Protein AF-0000000084345232 (afdb_homodimer)

Radius of gyration: 15.7 Å; Cα contacts (8 Å, |Δi|>4): 214; chains: 2; bounding box: 37×39×31 Å

pLDDT: mean 94.09, std 7.2, range [54.69, 98.56]

Sequence (176 aa):
MKVIKRNGRTEEFNFDKLKTSIYSASLEAEIPMTESDLKIVCNNVLKIIETIRKDNTSSYEIFSVTINTLIENNFSKVSNSYFSFLLKMKVIKRNGRTEEFNFDKLKTSIYSASLEAEIPMTESDLKIVCNNVLKIIETIRKDNTSSYEIFSVTINTLIENNFSKVSNSYFSFLLK

Foldseek 3Di:
DWEQEPVGDIDDDDLVVQLVLLQVLCVVLVNGDDPVRSVVLSVQLVVVCVVVDPPYYYPVSSLVSSLVSCVVVVNNSSSVSSVVVVVD/DWEQEPVGDIDDDDLVVQLVLLQVLCVVLVNGDDPVRSVVLSVQLVVVCVVVDPPYYYPVSSLVSSLVSCVVVVNNSSSVSSVVVVVD

InterPro domains:
  IPR005144 ATP-cone domain [PF03477] (1-82)
  IPR005144 ATP-cone domain [PS51161] (1-88)

Organism: NCBI:txid1533

Solvent-accessible surface area (backbone atoms only — not comparable to full-atom values): 9384 Å² total; per-residu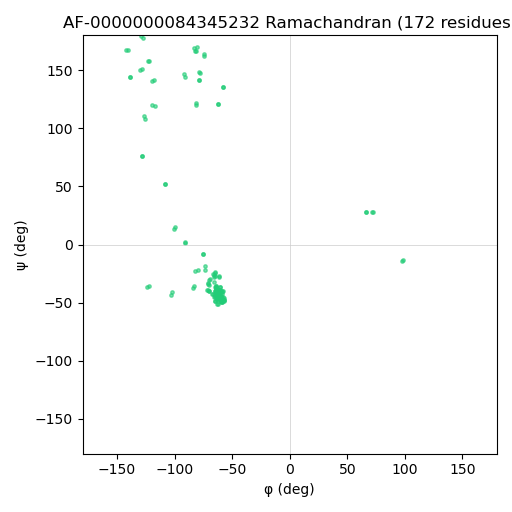e (Å²): 95,39,28,38,38,94,86,67,49,73,45,70,67,50,69,68,58,54,47,50,53,53,47,52,17,11,50,74,50,69,51,69,64,47,73,67,54,46,51,52,50,50,49,51,36,51,51,53,48,53,72,76,28,86,58,58,50,34,48,40,32,52,51,34,42,43,38,51,44,29,42,76,69,73,31,48,64,32,26,54,35,43,56,51,55,71,70,99,97,40,27,37,38,91,85,67,49,74,46,69,68,50,68,66,59,53,47,50,53,52,47,53,18,11,50,74,51,71,50,72,66,48,74,68,55,46,51,52,49,50,51,50,36,50,51,53,49,53,71,77,26,88,60,59,51,34,49,39,32,51,51,33,41,44,38,50,46,29,42,77,71,73,31,50,63,31,27,53,36,44,53,46,58,75,72,100

Nearest PDB structures (foldseek):
  5olk-assembly1_D  TM=8.933E-01  e=7.366E-05  Leeuwenhoekiella blandensis MED217
  7p3q-assembly1_A  TM=9.107E-01  e=2.412E-04  Streptomyces coelicolor A3(2)
  8p2c-assembly1_D  TM=8.892E-01  e=2.266E-04  Segatella copri
  8p28-assembly1_C  TM=8.736E-01  e=4.230E-04  Segatella copri
  8yfq-assembly1_A  TM=3.003E-01  e=9.805E+00  Komagataella phaffii

Secondary structure (DSSP, 8-state):
-EEE-TTS-EEE--HHHHHHHHHHHHHHTT-PPPHHHHHHHHHHHHHHHHHH-SSEEEHHHHHHHHHHHHHHTT-HHHHHHHHHHHH-/-EEE-TTS-EEE--HHHHHHHHHHHHHHTT-PPPHHHHHHHHHHHHHHHHHH-SSEEEHHHHHHHHHHHHHHTT-HHHHHHHHHHHH-

Structure (mmCIF, N/CA/C/O backbone):
data_AF-0000000084345232-model_v1
#
loop_
_entity.id
_entity.type
_entity.pdbx_description
1 polymer 'ATP cone domain-containing protein'
#
loop_
_atom_site.group_PDB
_atom_site.id
_atom_site.type_symbol
_atom_site.label_atom_id
_atom_site.label_alt_id
_atom_site.label_comp_id
_atom_site.label_asym_id
_atom_site.label_entity_id
_atom_site.label_seq_id
_atom_site.pdbx_PDB_ins_code
_atom_site.Cartn_x
_atom_site.Cartn_y
_atom_site.Cartn_z
_atom_site.occupancy
_atom_site.B_iso_or_equiv
_atom_site.auth_seq_id
_atom_site.auth_comp_id
_atom_site.auth_asym_id
_atom_site.auth_atom_id
_atom_site.pdbx_PDB_model_num
ATOM 1 N N . MET A 1 1 ? -15.977 -0.061 11.43 1 90.88 1 MET A N 1
ATOM 2 C CA . MET A 1 1 ? -15.336 -0.89 10.406 1 90.88 1 MET A CA 1
ATOM 3 C C . MET A 1 1 ? -14.227 -1.738 11.016 1 90.88 1 MET A C 1
ATOM 5 O O . MET A 1 1 ? -13.461 -1.259 11.852 1 90.88 1 MET A O 1
ATOM 9 N N . LYS A 1 2 ? -14.078 -2.982 10.695 1 94.69 2 LYS A N 1
ATOM 10 C CA . LYS A 1 2 ? -13.023 -3.861 11.188 1 94.69 2 LYS A CA 1
ATOM 11 C C . LYS A 1 2 ? -11.812 -3.842 10.258 1 94.69 2 LYS A C 1
ATOM 13 O O . LYS A 1 2 ? -11.961 -3.703 9.039 1 94.69 2 LYS A O 1
ATOM 18 N N . VAL A 1 3 ? -10.602 -3.998 10.93 1 95.94 3 VAL A N 1
ATOM 19 C CA . VAL A 1 3 ? -9.352 -3.99 10.18 1 95.94 3 VAL A CA 1
ATOM 20 C C . VAL A 1 3 ? -8.625 -5.316 10.383 1 95.94 3 VAL A C 1
ATOM 22 O O . VAL A 1 3 ? -8.312 -5.699 11.508 1 95.94 3 VAL A O 1
ATOM 25 N N . ILE A 1 4 ? -8.406 -6.012 9.312 1 95.19 4 ILE A N 1
ATOM 26 C CA . ILE A 1 4 ? -7.543 -7.184 9.359 1 95.19 4 ILE A CA 1
ATOM 27 C C . ILE A 1 4 ? -6.082 -6.75 9.289 1 95.19 4 ILE A C 1
ATOM 29 O O . ILE A 1 4 ? -5.648 -6.16 8.289 1 95.19 4 ILE A O 1
ATOM 33 N N . LYS A 1 5 ? -5.32 -7.141 10.352 1 94 5 LYS A N 1
ATOM 34 C CA . LYS A 1 5 ? -3.918 -6.738 10.422 1 94 5 LYS A CA 1
ATOM 35 C C . LYS A 1 5 ? -3.037 -7.672 9.602 1 94 5 LYS A C 1
ATOM 37 O O . LYS A 1 5 ? -3.465 -8.766 9.219 1 94 5 LYS A O 1
ATOM 42 N N . ARG A 1 6 ? -1.807 -7.238 9.438 1 89.62 6 ARG A N 1
ATOM 43 C CA . ARG A 1 6 ? -0.836 -8.016 8.672 1 89.62 6 ARG A CA 1
ATOM 44 C C . ARG A 1 6 ? -0.536 -9.344 9.359 1 89.62 6 ARG A C 1
ATOM 46 O O . ARG A 1 6 ? -0.266 -10.344 8.688 1 89.62 6 ARG A O 1
ATOM 53 N N . ASN A 1 7 ? -0.698 -9.328 10.578 1 90.75 7 ASN A N 1
ATOM 54 C CA . ASN A 1 7 ? -0.402 -10.539 11.336 1 90.75 7 ASN A CA 1
ATOM 55 C C . ASN A 1 7 ? -1.634 -11.43 11.469 1 90.75 7 ASN A C 1
ATOM 57 O O . ASN A 1 7 ? -1.604 -12.438 12.188 1 90.75 7 ASN A O 1
ATOM 61 N N . GLY A 1 8 ? -2.637 -11.023 10.898 1 90.06 8 GLY A N 1
ATOM 62 C CA . GLY A 1 8 ? -3.828 -11.852 10.844 1 90.06 8 GLY A CA 1
ATOM 63 C C . GLY A 1 8 ? -4.852 -11.5 11.906 1 90.06 8 GLY A C 1
ATOM 64 O O . GLY A 1 8 ? -6.012 -11.898 11.812 1 90.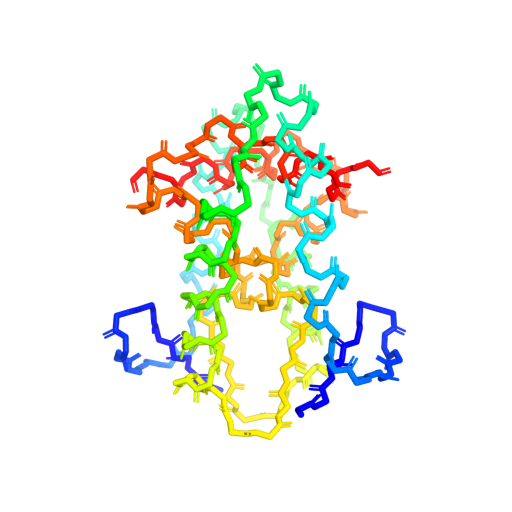06 8 GLY A O 1
ATOM 65 N N . ARG A 1 9 ? -4.48 -10.727 12.898 1 94.56 9 ARG A N 1
ATOM 66 C CA . ARG A 1 9 ? -5.43 -10.297 13.922 1 94.56 9 ARG A CA 1
ATOM 67 C C . ARG A 1 9 ? -6.367 -9.219 13.391 1 94.56 9 ARG A C 1
ATOM 69 O O . ARG A 1 9 ? -6.086 -8.602 12.359 1 94.56 9 ARG A O 1
ATOM 76 N N . THR A 1 10 ? -7.488 -9.078 14.164 1 95.5 10 THR A N 1
ATOM 77 C CA . THR A 1 10 ? -8.469 -8.07 13.773 1 95.5 10 THR A CA 1
ATOM 78 C C . THR A 1 10 ? -8.617 -7.012 14.859 1 95.5 10 THR A C 1
ATOM 80 O O . THR A 1 10 ? -8.523 -7.32 16.047 1 95.5 10 THR A O 1
ATOM 83 N N . GLU A 1 11 ? -8.758 -5.824 14.484 1 96.69 11 GLU A N 1
ATOM 84 C CA . GLU A 1 11 ? -9.039 -4.727 15.398 1 96.69 11 GLU A CA 1
ATOM 85 C C . GLU A 1 11 ? -10.016 -3.723 14.781 1 96.69 11 GLU A C 1
ATOM 87 O O . GLU A 1 11 ? -10.336 -3.812 13.594 1 96.69 11 GLU A O 1
ATOM 92 N N . GLU A 1 12 ? -10.531 -2.844 15.586 1 96.31 12 GLU A N 1
ATOM 93 C CA . GLU A 1 12 ? -11.391 -1.78 15.078 1 96.31 12 GLU A CA 1
ATOM 94 C C . GLU A 1 12 ? -10.562 -0.663 14.445 1 96.31 12 GLU A C 1
ATOM 96 O O . GLU A 1 12 ? -9.5 -0.311 14.945 1 96.31 12 GLU A O 1
ATOM 101 N N . PHE A 1 13 ? -11.117 -0.177 13.375 1 96.06 13 PHE A N 1
ATOM 102 C CA . PHE A 1 13 ? -10.477 1.002 12.805 1 96.06 13 PHE A CA 1
ATOM 103 C C . PHE A 1 13 ? -10.414 2.131 13.828 1 96.06 13 PHE A C 1
ATOM 105 O O . PHE A 1 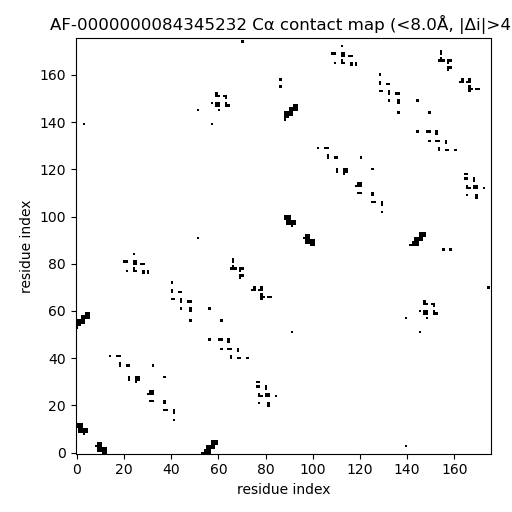13 ? -11.406 2.408 14.516 1 96.06 13 PHE A O 1
ATOM 112 N N . ASN A 1 14 ? -9.305 2.76 13.906 1 96.19 14 ASN A N 1
ATOM 113 C CA . ASN A 1 14 ? -9.039 3.855 14.828 1 96.19 14 ASN A CA 1
ATOM 114 C C . ASN A 1 14 ? -8.539 5.098 14.109 1 96.19 14 ASN A C 1
ATOM 116 O O . ASN A 1 14 ? -7.387 5.141 13.664 1 96.19 14 ASN A O 1
ATOM 120 N N . PHE A 1 15 ? -9.359 6.043 14.055 1 96.44 15 PHE A N 1
ATOM 121 C CA . PHE A 1 15 ? -9.07 7.289 13.352 1 96.44 15 PHE A CA 1
ATOM 122 C C . PHE A 1 15 ? -7.84 7.969 13.938 1 96.44 15 PHE A C 1
ATOM 124 O O . PHE A 1 15 ? -7.008 8.5 13.203 1 96.44 15 PHE A O 1
ATOM 131 N N . ASP A 1 16 ? -7.73 8.039 15.203 1 97 16 ASP A N 1
ATOM 132 C CA . ASP A 1 16 ? -6.613 8.703 15.867 1 97 16 ASP A CA 1
ATOM 133 C C . ASP A 1 16 ? -5.297 7.996 15.555 1 97 16 ASP A C 1
ATOM 135 O O . ASP A 1 16 ? -4.25 8.641 15.453 1 97 16 ASP A O 1
ATOM 139 N N . LYS A 1 17 ? -5.352 6.68 15.445 1 96.31 17 LYS A N 1
ATOM 140 C CA . LYS A 1 17 ? -4.164 5.93 15.047 1 96.31 17 LYS A CA 1
ATOM 141 C C . LYS A 1 17 ? -3.697 6.336 13.648 1 96.31 17 LYS A C 1
ATOM 143 O O . LYS A 1 17 ? -2.5 6.523 13.422 1 96.31 17 LYS A O 1
ATOM 148 N N . LEU A 1 18 ? -4.598 6.449 12.758 1 97.31 18 LEU A N 1
ATOM 149 C CA . LEU A 1 18 ? -4.281 6.879 11.398 1 97.31 18 LEU A CA 1
ATOM 150 C C . LEU A 1 18 ? -3.662 8.273 11.398 1 97.31 18 LEU A C 1
ATOM 152 O O . LEU A 1 18 ? -2.611 8.492 10.797 1 97.31 18 LEU A O 1
ATOM 156 N N . LYS A 1 19 ? -4.316 9.141 12.094 1 97.94 19 LYS A N 1
ATOM 157 C CA . LYS A 1 19 ? -3.861 10.523 12.164 1 97.94 19 LYS A CA 1
ATOM 158 C C . LYS A 1 19 ? -2.451 10.609 12.734 1 97.94 19 LYS A C 1
ATOM 160 O O . LYS A 1 19 ? -1.593 11.305 12.188 1 97.94 19 LYS A O 1
ATOM 165 N N . THR A 1 20 ? -2.234 9.93 13.797 1 97.25 20 THR A N 1
ATOM 166 C CA . THR A 1 20 ? -0.942 9.953 14.469 1 97.25 20 THR A CA 1
ATOM 167 C C . THR A 1 20 ? 0.149 9.383 13.57 1 97.25 20 THR A C 1
ATOM 169 O O . THR A 1 20 ? 1.271 9.891 13.547 1 97.25 20 THR A O 1
ATOM 172 N N . SER A 1 21 ? -0.17 8.312 12.883 1 96.75 21 SER A N 1
ATOM 173 C CA . SER A 1 21 ? 0.806 7.695 11.992 1 96.75 21 SER A CA 1
ATOM 174 C C . SER A 1 21 ? 1.217 8.656 10.875 1 96.75 21 SER A C 1
ATOM 176 O O . SER A 1 21 ? 2.402 8.766 10.555 1 96.75 21 SER A O 1
ATOM 178 N N . ILE A 1 22 ? 0.263 9.352 10.305 1 97.69 22 ILE A N 1
ATOM 179 C CA . ILE A 1 22 ? 0.545 10.305 9.234 1 97.69 22 ILE A CA 1
ATOM 180 C C . ILE A 1 22 ? 1.35 11.477 9.797 1 97.69 22 ILE A C 1
ATOM 182 O O . ILE A 1 22 ? 2.311 11.93 9.172 1 97.69 22 ILE A O 1
ATOM 186 N N . TYR A 1 23 ? 0.957 11.914 10.945 1 98.12 23 TYR A N 1
ATOM 187 C CA . TYR A 1 23 ? 1.669 13.023 11.57 1 98.12 23 TYR A CA 1
ATOM 188 C C . TYR A 1 23 ? 3.123 12.656 11.836 1 98.12 23 TYR A C 1
ATOM 190 O O . TYR A 1 23 ? 4.027 13.453 11.586 1 98.12 23 TYR A O 1
ATOM 198 N N . SER A 1 24 ? 3.344 11.523 12.344 1 97.38 24 SER A N 1
ATOM 199 C CA . SER A 1 24 ? 4.703 11.055 12.594 1 97.38 24 SER A CA 1
ATOM 200 C C . SER A 1 24 ? 5.531 11.047 11.312 1 97.38 24 SER A C 1
ATOM 202 O O . SER A 1 24 ? 6.691 11.461 11.32 1 97.38 24 SER A O 1
ATOM 204 N N . ALA A 1 25 ? 4.961 10.539 10.289 1 97.12 25 ALA A N 1
ATOM 205 C CA . ALA A 1 25 ? 5.645 10.539 8.992 1 97.12 25 ALA A CA 1
ATOM 206 C C . ALA A 1 25 ? 5.973 11.961 8.547 1 97.12 25 ALA A C 1
ATOM 208 O O . ALA A 1 25 ? 7.031 12.203 7.953 1 97.12 25 ALA A O 1
ATOM 209 N N . SER A 1 26 ? 5.062 12.875 8.781 1 98.06 26 SER A N 1
ATOM 210 C CA . SER A 1 26 ? 5.273 14.266 8.391 1 98.06 26 SER A CA 1
ATOM 211 C C . SER A 1 26 ? 6.441 14.883 9.148 1 98.06 26 SER A C 1
ATOM 213 O O . SER A 1 26 ? 7.203 15.672 8.594 1 98.06 26 SER A O 1
ATOM 215 N N . LEU A 1 27 ? 6.547 14.5 10.438 1 97.5 27 LEU A N 1
ATOM 216 C CA . LEU A 1 27 ? 7.66 14.984 11.25 1 97.5 27 LEU A CA 1
ATOM 217 C C . LEU A 1 27 ? 8.992 14.453 10.711 1 97.5 27 LEU A C 1
ATOM 219 O O . LEU A 1 27 ? 9.961 15.211 10.594 1 97.5 27 LEU A O 1
ATOM 223 N N . GLU A 1 28 ? 9 13.266 10.406 1 96 28 GLU A N 1
ATOM 224 C CA . GLU A 1 28 ? 10.211 12.648 9.891 1 96 28 GLU A CA 1
ATOM 225 C C . GLU A 1 28 ? 10.609 13.25 8.547 1 96 28 GLU A C 1
ATOM 227 O O . GLU A 1 28 ? 11.797 13.375 8.242 1 96 28 GLU A O 1
ATOM 232 N N . ALA A 1 29 ? 9.664 13.57 7.762 1 96.56 29 ALA A N 1
ATOM 233 C CA . ALA A 1 29 ? 9.898 14.188 6.457 1 96.56 29 ALA A CA 1
ATOM 234 C C . ALA A 1 29 ? 10.281 15.656 6.605 1 96.56 29 ALA A C 1
ATOM 236 O O . ALA A 1 29 ? 10.625 16.312 5.621 1 96.56 29 ALA A O 1
ATOM 237 N N . GLU A 1 30 ? 10.172 16.172 7.828 1 97.5 30 GLU A N 1
ATOM 238 C CA . GLU A 1 30 ? 10.469 17.562 8.141 1 97.5 30 GLU A CA 1
ATOM 239 C C . GLU A 1 30 ? 9.484 18.516 7.461 1 97.5 30 GLU A C 1
ATOM 241 O O . GLU A 1 30 ? 9.867 19.609 7.027 1 97.5 30 GLU A O 1
ATOM 246 N N . ILE A 1 31 ? 8.344 18.062 7.23 1 96.94 31 ILE A N 1
ATOM 247 C CA . ILE A 1 31 ? 7.207 18.844 6.742 1 96.94 31 ILE A CA 1
ATOM 248 C C . ILE A 1 31 ? 6 18.609 7.648 1 96.94 31 ILE A C 1
ATOM 250 O O . ILE A 1 31 ? 5.012 18 7.234 1 96.94 31 ILE A O 1
ATOM 254 N N . PRO A 1 32 ? 6.062 19.219 8.766 1 97.75 32 PRO A N 1
ATOM 255 C CA . PRO A 1 32 ? 4.973 18.984 9.719 1 97.75 32 PRO A CA 1
ATOM 256 C C . PRO A 1 32 ? 3.615 19.438 9.188 1 97.75 32 PRO A C 1
ATOM 258 O O . PRO A 1 32 ? 3.424 20.625 8.898 1 97.75 32 PRO A O 1
ATOM 261 N N . MET A 1 33 ? 2.775 18.531 9.125 1 98.25 33 MET A N 1
ATOM 262 C CA . MET A 1 33 ? 1.427 18.812 8.641 1 98.25 33 MET A CA 1
ATOM 263 C C . MET A 1 33 ? 0.585 19.469 9.727 1 98.25 33 MET A C 1
ATOM 265 O O . MET A 1 33 ? 0.71 19.141 10.906 1 98.25 33 MET A O 1
ATOM 269 N N . THR A 1 34 ? -0.313 20.297 9.273 1 98.38 34 THR A N 1
ATOM 270 C CA . THR A 1 34 ? -1.211 20.953 10.219 1 98.38 34 THR A CA 1
ATOM 271 C C . THR A 1 34 ? -2.381 20.047 10.578 1 98.38 34 THR A C 1
ATOM 273 O O . THR A 1 34 ? -2.623 19.047 9.906 1 98.38 34 THR A O 1
ATOM 276 N N . GLU A 1 35 ? -3.078 20.453 11.641 1 98 35 GLU A N 1
ATOM 277 C CA . GLU A 1 35 ? -4.285 19.719 12.023 1 98 35 GLU A CA 1
ATOM 278 C C . GLU A 1 35 ? -5.297 19.703 10.883 1 98 35 GLU A C 1
ATOM 280 O O . GLU A 1 35 ? -5.98 18.703 10.672 1 98 35 GLU A O 1
ATOM 285 N N . SER A 1 36 ? -5.445 20.797 10.219 1 98 36 SER A N 1
ATOM 286 C CA . SER A 1 36 ? -6.363 20.875 9.094 1 98 36 SER A CA 1
ATOM 287 C C . SER A 1 36 ? -5.949 19.938 7.969 1 98 36 SER A C 1
ATOM 289 O O . SER A 1 36 ? -6.789 19.25 7.379 1 98 36 SER A O 1
ATOM 291 N N . ASP A 1 37 ? -4.633 19.922 7.637 1 98 37 ASP A N 1
ATOM 292 C CA . ASP A 1 37 ? -4.109 19 6.629 1 98 37 ASP A CA 1
ATOM 293 C C . ASP A 1 37 ? -4.422 17.547 6.992 1 98 37 ASP A C 1
ATOM 295 O O . ASP A 1 37 ? -4.887 16.781 6.148 1 98 37 ASP A O 1
ATOM 299 N N . LEU A 1 38 ? -4.133 17.25 8.219 1 98.56 38 LEU A N 1
ATOM 300 C CA . LEU A 1 38 ? -4.34 15.898 8.711 1 98.56 38 LEU A CA 1
ATOM 301 C C . LEU A 1 38 ? -5.812 15.508 8.625 1 98.56 38 LEU A C 1
ATOM 303 O O . LEU A 1 38 ? -6.141 14.391 8.227 1 98.56 38 LEU A O 1
ATOM 307 N N . LYS A 1 39 ? -6.656 16.406 9.008 1 97.88 39 LYS A N 1
ATOM 308 C CA . LYS A 1 39 ? -8.094 16.141 8.945 1 97.88 39 LYS A CA 1
ATOM 309 C C . LYS A 1 39 ? -8.531 15.859 7.508 1 97.88 39 LYS A C 1
ATOM 311 O O . LYS A 1 39 ? -9.297 14.922 7.262 1 97.88 39 LYS A O 1
ATOM 316 N N . ILE A 1 40 ? -8.078 16.625 6.594 1 97.88 40 ILE A N 1
ATOM 317 C CA . ILE A 1 40 ? -8.445 16.484 5.188 1 97.88 40 ILE A CA 1
ATOM 318 C C . ILE A 1 40 ? -7.969 15.133 4.668 1 97.88 40 ILE A C 1
ATOM 320 O O . ILE A 1 40 ? -8.75 14.375 4.082 1 97.88 40 ILE A O 1
ATOM 324 N N . VAL A 1 41 ? -6.703 14.852 4.891 1 98.31 41 VAL A N 1
ATOM 325 C CA . VAL A 1 41 ? -6.113 13.617 4.383 1 98.31 41 VAL A CA 1
ATOM 326 C C . VAL A 1 41 ? -6.801 12.414 5.023 1 98.31 41 VAL A C 1
ATOM 328 O O . VAL A 1 41 ? -7.191 11.469 4.328 1 98.31 41 VAL A O 1
ATOM 331 N N . CYS A 1 42 ? -6.977 12.422 6.355 1 98.44 42 CYS A N 1
ATOM 332 C CA . CYS A 1 42 ? -7.605 11.312 7.055 1 98.44 42 CYS A CA 1
ATOM 333 C C . CYS A 1 42 ? -9.039 11.102 6.578 1 98.44 42 CYS A C 1
ATOM 335 O O . CYS A 1 42 ? -9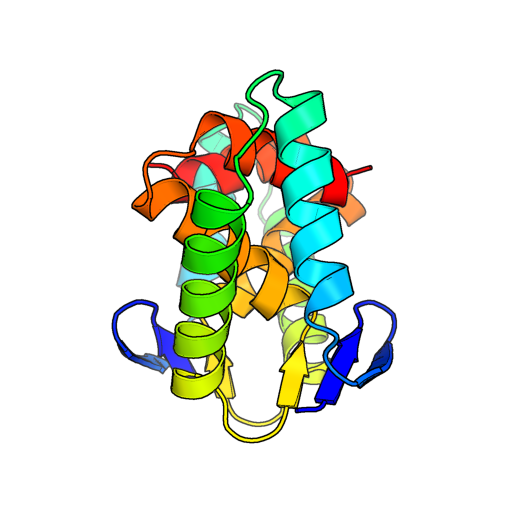.477 9.969 6.395 1 98.44 42 CYS A O 1
ATOM 337 N N . ASN A 1 43 ? -9.742 12.188 6.379 1 98.19 43 ASN A N 1
ATOM 338 C CA . ASN A 1 43 ? -11.109 12.086 5.887 1 98.19 43 ASN A CA 1
ATOM 339 C C . ASN A 1 43 ? -11.156 11.5 4.477 1 98.19 43 ASN A C 1
ATOM 341 O O . ASN A 1 43 ? -12.047 10.711 4.156 1 98.19 43 ASN A O 1
ATOM 345 N N . ASN A 1 44 ? -10.273 11.961 3.693 1 98.12 44 ASN A N 1
ATOM 346 C CA . ASN A 1 44 ? -10.211 11.422 2.336 1 98.12 44 ASN A CA 1
ATOM 347 C C . ASN A 1 44 ? -9.883 9.938 2.336 1 98.12 44 ASN A C 1
ATOM 349 O O . ASN A 1 44 ? -10.461 9.172 1.557 1 98.12 44 ASN A O 1
ATOM 353 N N . VAL A 1 45 ? -8.953 9.547 3.172 1 97.88 45 VAL A N 1
ATOM 354 C CA . VAL A 1 45 ? -8.609 8.133 3.301 1 97.88 45 VAL A CA 1
ATOM 355 C C . VAL A 1 45 ? -9.859 7.336 3.68 1 97.88 45 VAL A C 1
ATOM 357 O O . VAL A 1 45 ? -10.156 6.316 3.057 1 97.88 45 VAL A O 1
ATOM 360 N N . LEU A 1 46 ? -10.555 7.809 4.656 1 96.62 46 LEU A N 1
ATOM 361 C CA . LEU A 1 46 ? -11.758 7.117 5.121 1 96.62 46 LEU A CA 1
ATOM 362 C C . LEU A 1 46 ? -12.797 7.027 4.016 1 96.62 46 LEU A C 1
ATOM 364 O O . LEU A 1 46 ? -13.43 5.984 3.836 1 96.62 46 LEU A O 1
ATOM 368 N N . LYS A 1 47 ? -12.969 8.078 3.305 1 96.19 47 LYS A N 1
ATOM 369 C CA . LYS A 1 47 ? -13.93 8.102 2.211 1 96.19 47 LYS A CA 1
ATOM 370 C C . LYS A 1 47 ? -13.594 7.047 1.157 1 96.19 47 LYS A C 1
ATOM 372 O O . LYS A 1 47 ? -14.484 6.324 0.689 1 96.19 47 LYS A O 1
ATOM 377 N N . ILE A 1 48 ? -12.367 6.965 0.771 1 96.62 48 ILE A N 1
ATOM 378 C CA . ILE A 1 48 ? -11.93 6.004 -0.234 1 96.62 48 ILE A CA 1
ATOM 379 C C . ILE A 1 48 ? -12.141 4.582 0.286 1 96.62 48 ILE A C 1
ATOM 381 O O . ILE A 1 48 ? -12.688 3.732 -0.42 1 96.62 48 ILE A O 1
ATOM 385 N N . ILE A 1 49 ? -11.742 4.32 1.547 1 96.25 49 ILE A N 1
ATOM 386 C CA . ILE A 1 49 ? -11.875 2.992 2.133 1 96.25 49 ILE A CA 1
ATOM 387 C C . ILE A 1 49 ? -13.344 2.59 2.168 1 96.25 49 ILE A C 1
ATOM 389 O O . ILE A 1 49 ? -13.695 1.449 1.847 1 96.25 49 ILE A O 1
ATOM 393 N N . GLU A 1 50 ? -14.195 3.498 2.496 1 94.38 50 GLU A N 1
ATOM 394 C CA . GLU A 1 50 ? -15.625 3.221 2.607 1 94.38 50 GLU A CA 1
ATOM 395 C C . GLU A 1 50 ? -16.25 2.971 1.235 1 94.38 50 GLU A C 1
ATOM 397 O O . GLU A 1 50 ? -17.234 2.246 1.119 1 94.38 50 GLU A O 1
ATOM 402 N N . THR A 1 51 ? -15.656 3.615 0.286 1 93.75 51 THR A N 1
ATOM 403 C CA . THR A 1 51 ? -16.141 3.41 -1.077 1 93.75 51 THR A CA 1
ATOM 404 C C . THR A 1 51 ? -15.766 2.016 -1.576 1 93.75 51 THR A C 1
ATOM 406 O O . THR A 1 51 ? -16.547 1.38 -2.291 1 93.75 51 THR A O 1
ATOM 409 N N . ILE A 1 52 ? -14.594 1.541 -1.105 1 90.69 52 ILE A N 1
ATOM 410 C CA . ILE A 1 52 ? -14.062 0.259 -1.554 1 90.69 52 ILE A CA 1
ATOM 411 C C . ILE A 1 52 ? -14.695 -0.872 -0.743 1 90.69 52 ILE A C 1
ATOM 413 O O . ILE A 1 52 ? -15.008 -1.935 -1.285 1 90.69 52 ILE A O 1
ATOM 417 N N . ARG A 1 53 ? -14.852 -0.513 0.47 1 88 53 ARG A N 1
ATOM 418 C CA . ARG A 1 53 ? -15.289 -1.542 1.406 1 88 53 ARG A CA 1
ATOM 419 C C . ARG A 1 53 ? -16.5 -1.075 2.203 1 88 53 ARG A C 1
ATOM 421 O O . ARG A 1 53 ? -16.641 0.115 2.488 1 88 53 ARG A O 1
ATOM 428 N N . LYS A 1 54 ? -17.266 -2.143 2.57 1 79 54 LYS A N 1
ATOM 429 C CA . LYS A 1 54 ? -18.391 -1.798 3.43 1 79 54 LYS A CA 1
ATOM 430 C C . LYS A 1 54 ? -18.109 -2.158 4.883 1 79 54 LYS A C 1
ATOM 432 O O . LYS A 1 54 ? -18.312 -1.34 5.785 1 79 54 LYS A O 1
ATOM 437 N N . ASP A 1 55 ? -17.547 -3.307 5.117 1 85.5 55 ASP A N 1
ATOM 438 C CA . ASP A 1 55 ? -17.562 -3.781 6.496 1 85.5 55 ASP A CA 1
ATOM 439 C C . ASP A 1 55 ? -16.141 -4.031 7 1 85.5 55 ASP A C 1
ATOM 441 O O . ASP A 1 55 ? -15.875 -3.926 8.195 1 85.5 55 ASP A O 1
ATOM 445 N N . ASN A 1 56 ? -15.305 -4.477 6.191 1 91.81 56 ASN A N 1
ATOM 446 C CA . ASN A 1 56 ? -13.961 -4.77 6.664 1 91.81 5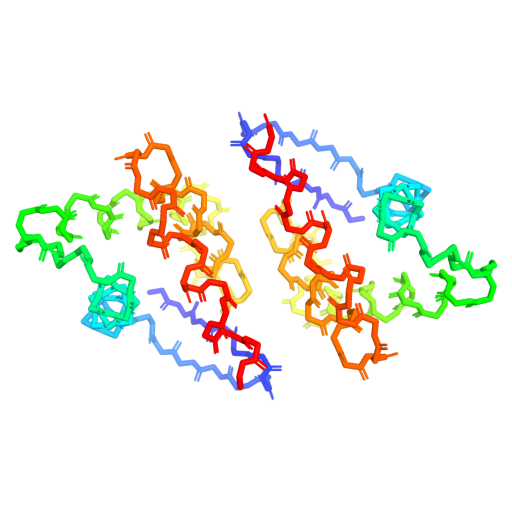6 ASN A CA 1
ATOM 447 C C . ASN A 1 56 ? -12.898 -4.324 5.656 1 91.81 56 ASN A C 1
ATOM 449 O O . ASN A 1 56 ? -13.148 -4.324 4.449 1 91.81 56 ASN A O 1
ATOM 453 N N . THR A 1 57 ? -11.797 -3.867 6.23 1 95.31 57 THR A N 1
ATOM 454 C CA . THR A 1 57 ? -10.625 -3.518 5.441 1 95.31 57 THR A CA 1
ATOM 455 C C . THR A 1 57 ? -9.375 -4.199 6 1 95.31 57 THR A C 1
ATOM 457 O O . THR A 1 57 ? -9.477 -5.094 6.84 1 95.31 57 THR A O 1
ATOM 460 N N . SER A 1 58 ? -8.289 -3.975 5.379 1 95.38 58 SER A N 1
ATOM 461 C CA . SER A 1 58 ? -7.023 -4.508 5.875 1 95.38 58 SER A CA 1
ATOM 462 C C . SER A 1 58 ? -6.008 -3.395 6.105 1 95.38 58 SER A C 1
ATOM 464 O O . SER A 1 58 ? -6.145 -2.299 5.559 1 95.38 58 SER A O 1
ATOM 466 N N . SER A 1 59 ? -5.051 -3.707 6.941 1 95 59 SER A N 1
ATOM 467 C CA . SER A 1 59 ? -3.969 -2.746 7.133 1 95 59 SER A CA 1
ATOM 468 C C . SER A 1 59 ? -3.217 -2.488 5.832 1 95 59 SER A C 1
ATOM 470 O O . SER A 1 59 ? -2.713 -1.385 5.605 1 95 59 SER A O 1
ATOM 472 N N . TYR A 1 60 ? -3.225 -3.453 4.965 1 94.81 60 TYR A N 1
ATOM 473 C CA . TYR A 1 60 ? -2.621 -3.277 3.648 1 94.81 60 TYR A CA 1
ATOM 474 C C . TYR A 1 60 ? -3.367 -2.219 2.844 1 94.81 60 TYR A C 1
ATOM 476 O O . TYR A 1 60 ? -2.752 -1.312 2.277 1 94.81 60 TYR A O 1
ATOM 484 N N . GLU A 1 61 ? -4.617 -2.352 2.822 1 95.06 61 GLU A N 1
ATOM 485 C CA . GLU A 1 61 ? -5.445 -1.42 2.062 1 95.06 61 GLU A CA 1
ATOM 486 C C . GLU A 1 61 ? -5.355 -0.008 2.635 1 95.06 61 GLU A C 1
ATOM 488 O O . GLU A 1 61 ? -5.234 0.963 1.886 1 95.06 61 GLU A O 1
ATOM 493 N N . ILE A 1 62 ? -5.344 0.103 3.9 1 95.69 62 ILE A N 1
ATOM 494 C CA . ILE A 1 62 ? -5.242 1.405 4.551 1 95.69 62 ILE A CA 1
ATOM 495 C C . ILE A 1 62 ? -3.912 2.061 4.188 1 95.69 62 ILE A C 1
ATOM 497 O O . ILE A 1 62 ? -3.867 3.25 3.861 1 95.69 62 ILE A O 1
ATOM 501 N N . PHE A 1 63 ? -2.871 1.294 4.238 1 95.75 63 PHE A N 1
ATOM 502 C CA . PHE A 1 63 ? -1.533 1.793 3.943 1 95.75 63 PHE A CA 1
ATOM 503 C C . PHE A 1 63 ? -1.469 2.371 2.535 1 95.75 63 PHE A C 1
ATOM 505 O O . PHE A 1 63 ? -1.061 3.518 2.346 1 95.75 63 PHE A O 1
ATOM 512 N N . SER A 1 64 ? -1.932 1.67 1.604 1 95.5 64 SER A N 1
ATOM 513 C CA . SER A 1 64 ? -1.846 2.055 0.199 1 95.5 64 SER A CA 1
ATOM 514 C C . SER A 1 64 ? -2.758 3.238 -0.107 1 95.5 64 SER A C 1
ATOM 516 O O . SER A 1 64 ? -2.373 4.152 -0.838 1 95.5 64 SER A O 1
ATOM 518 N N . VAL A 1 65 ? -3.908 3.232 0.45 1 96 65 VAL A N 1
ATOM 519 C CA . VAL A 1 65 ? -4.828 4.352 0.267 1 96 65 VAL A CA 1
ATOM 520 C C . VAL A 1 65 ? -4.223 5.621 0.867 1 96 65 VAL A C 1
ATOM 522 O O . VAL A 1 65 ? -4.336 6.703 0.289 1 96 65 VAL A O 1
ATOM 525 N N . THR A 1 66 ? -3.58 5.449 2.027 1 97.12 66 THR A N 1
ATOM 526 C CA . THR A 1 66 ? -2.959 6.594 2.689 1 97.12 66 THR A CA 1
ATOM 527 C C . THR A 1 66 ? -1.847 7.18 1.825 1 97.12 66 THR A C 1
ATOM 529 O O . THR A 1 66 ? -1.803 8.391 1.598 1 97.12 66 THR A O 1
ATOM 532 N N . ILE A 1 67 ? -1.062 6.352 1.314 1 95.81 67 ILE A N 1
ATOM 533 C CA . ILE A 1 67 ? 0.031 6.789 0.453 1 95.81 67 ILE A CA 1
ATOM 534 C C . ILE A 1 67 ? -0.532 7.531 -0.757 1 95.81 67 ILE A C 1
ATOM 536 O O . ILE A 1 67 ? -0.111 8.648 -1.06 1 95.81 67 ILE A O 1
ATOM 540 N N . ASN A 1 68 ? -1.467 6.949 -1.341 1 95.25 68 ASN A N 1
ATOM 541 C CA . ASN A 1 68 ? -2.096 7.547 -2.516 1 95.25 68 ASN A CA 1
ATOM 542 C C . ASN A 1 68 ? -2.705 8.906 -2.193 1 95.25 68 ASN A C 1
ATOM 544 O O . ASN A 1 68 ? -2.566 9.852 -2.971 1 95.25 68 ASN A O 1
ATOM 548 N N . THR A 1 69 ? -3.395 8.961 -1.096 1 97.06 69 THR A N 1
ATOM 549 C CA . THR A 1 69 ? -4.07 10.195 -0.695 1 97.06 69 THR A CA 1
ATOM 550 C C . THR A 1 69 ? -3.061 11.305 -0.421 1 97.06 69 THR A C 1
ATOM 552 O O . THR A 1 69 ? -3.289 12.461 -0.778 1 97.06 69 THR A O 1
ATOM 555 N N . LEU A 1 70 ? -1.953 10.984 0.203 1 97.12 70 LEU A N 1
ATOM 556 C CA . LEU A 1 70 ? -0.894 11.953 0.457 1 97.12 70 LEU A CA 1
ATOM 557 C C . LEU A 1 70 ? -0.34 12.508 -0.852 1 97.12 70 LEU A C 1
ATOM 559 O O . LEU A 1 70 ? -0.165 13.719 -0.993 1 97.12 70 LEU A O 1
ATOM 563 N N . ILE A 1 71 ? -0.156 11.656 -1.755 1 95.25 71 ILE A N 1
ATOM 564 C CA . ILE A 1 71 ? 0.373 12.062 -3.053 1 95.25 71 ILE A CA 1
ATOM 565 C C . ILE A 1 71 ? -0.627 12.977 -3.76 1 95.25 71 ILE A C 1
ATOM 567 O O . ILE A 1 71 ? -0.259 14.039 -4.254 1 95.25 71 ILE A O 1
ATOM 571 N N . GLU A 1 72 ? -1.858 12.602 -3.742 1 94.69 72 GLU A N 1
ATOM 572 C CA . GLU A 1 72 ? -2.908 13.352 -4.426 1 94.69 72 GLU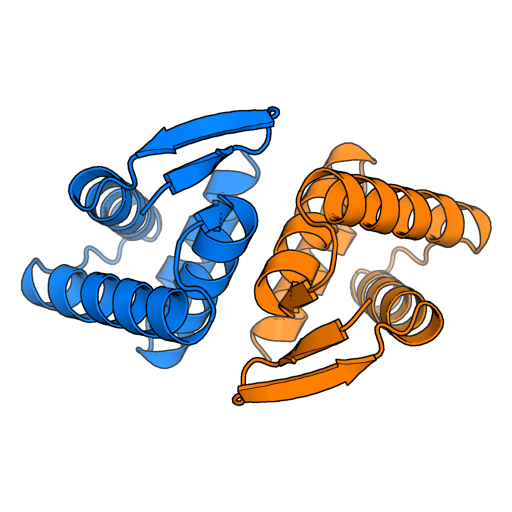 A CA 1
ATOM 573 C C . GLU A 1 72 ? -3.1 14.734 -3.799 1 94.69 72 GLU A C 1
ATOM 575 O O . GLU A 1 72 ? -3.605 15.648 -4.449 1 94.69 72 GLU A O 1
ATOM 580 N N . ASN A 1 73 ? -2.723 14.836 -2.555 1 96.06 73 ASN A N 1
ATOM 581 C CA . ASN A 1 73 ? -2.857 16.109 -1.857 1 96.06 73 ASN A CA 1
ATOM 582 C C . ASN A 1 73 ? -1.532 16.859 -1.803 1 96.06 73 ASN A C 1
ATOM 584 O O . ASN A 1 73 ? -1.352 17.75 -0.966 1 96.06 73 ASN A O 1
ATOM 588 N N . ASN A 1 74 ? -0.545 16.453 -2.627 1 95.19 74 ASN A N 1
ATOM 589 C CA . ASN A 1 74 ? 0.727 17.141 -2.824 1 95.19 74 ASN A CA 1
ATOM 590 C C . ASN A 1 74 ? 1.631 17 -1.603 1 95.19 74 ASN A C 1
ATOM 592 O O . ASN A 1 74 ? 2.371 17.938 -1.271 1 95.19 74 ASN A O 1
ATOM 596 N N . PHE A 1 75 ? 1.443 15.914 -0.891 1 96.81 75 PHE A N 1
ATOM 597 C CA . PHE A 1 75 ? 2.324 15.594 0.227 1 96.81 75 PHE A CA 1
ATOM 598 C C . PHE A 1 75 ? 3.223 14.414 -0.113 1 96.81 75 PHE A C 1
ATOM 600 O O . PHE A 1 75 ? 3.33 13.469 0.667 1 96.81 75 PHE A O 1
ATOM 607 N N . SER A 1 76 ? 3.904 14.523 -1.253 1 94.69 76 SER A N 1
ATOM 608 C CA . SER A 1 76 ? 4.703 13.406 -1.752 1 94.69 76 SER A CA 1
ATOM 609 C C . SER A 1 76 ? 5.863 13.094 -0.811 1 94.69 76 SER A C 1
ATOM 611 O O . SER A 1 76 ? 6.219 11.93 -0.623 1 94.69 76 SER A O 1
ATOM 613 N N . LYS A 1 77 ? 6.496 14.133 -0.279 1 96 77 LYS A N 1
ATOM 614 C CA . LYS A 1 77 ? 7.586 13.898 0.661 1 96 77 LYS A CA 1
ATOM 615 C C . LYS A 1 77 ? 7.098 13.125 1.885 1 96 77 LYS A C 1
ATOM 617 O O . LYS A 1 77 ? 7.812 12.266 2.408 1 96 77 LYS A O 1
ATOM 622 N N . VAL A 1 78 ? 5.879 13.414 2.314 1 97.06 78 VAL A N 1
ATOM 623 C CA . VAL A 1 78 ? 5.297 12.727 3.461 1 97.06 78 VAL A CA 1
ATOM 624 C C . VAL A 1 78 ? 4.941 11.297 3.074 1 97.06 78 VAL A C 1
ATOM 626 O O . VAL A 1 78 ? 5.109 10.367 3.873 1 97.06 78 VAL A O 1
ATOM 629 N N . SER A 1 79 ? 4.445 11.109 1.895 1 96.06 79 SER A N 1
ATOM 630 C CA . SER A 1 79 ? 4.117 9.758 1.454 1 96.06 79 SER A CA 1
ATOM 631 C C . SER A 1 79 ? 5.359 8.875 1.415 1 96.06 79 SER A C 1
ATOM 633 O O . SER A 1 79 ? 5.301 7.699 1.784 1 96.06 79 SER A O 1
ATOM 635 N N . ASN A 1 80 ? 6.465 9.453 0.961 1 93.5 80 ASN A N 1
ATOM 636 C CA . ASN A 1 80 ? 7.727 8.719 0.965 1 93.5 80 ASN A CA 1
ATOM 637 C C . ASN A 1 80 ? 8.133 8.32 2.379 1 93.5 80 ASN A C 1
ATOM 639 O O . ASN A 1 80 ? 8.586 7.191 2.602 1 93.5 80 ASN A O 1
ATOM 643 N N . SER A 1 81 ? 8.047 9.227 3.24 1 95.25 81 SER A N 1
ATOM 644 C CA . SER A 1 81 ? 8.367 8.961 4.641 1 95.25 81 SER A CA 1
ATOM 645 C C . SER A 1 81 ? 7.438 7.902 5.227 1 95.25 81 SER A C 1
ATOM 647 O O . SER A 1 81 ? 7.875 7.023 5.973 1 95.25 81 SER A O 1
ATOM 649 N N . TYR A 1 82 ? 6.156 7.953 4.898 1 96.19 82 TYR A N 1
ATOM 650 C CA . TYR A 1 82 ? 5.156 7.004 5.375 1 96.19 82 TYR A CA 1
ATOM 651 C C . TYR A 1 82 ? 5.477 5.59 4.902 1 96.19 82 TYR A C 1
ATOM 653 O O . TYR A 1 82 ? 5.375 4.633 5.672 1 96.19 82 TYR A O 1
ATOM 661 N N . PHE A 1 83 ? 5.84 5.484 3.678 1 92.31 83 PHE A N 1
ATOM 662 C CA . PHE A 1 83 ? 6.262 4.215 3.105 1 92.31 83 PHE A CA 1
ATOM 663 C C . PHE A 1 83 ? 7.457 3.648 3.867 1 92.31 83 PHE A C 1
ATOM 665 O O . PHE A 1 83 ? 7.488 2.457 4.184 1 92.31 83 PHE A O 1
ATOM 672 N N . SER A 1 84 ? 8.359 4.488 4.188 1 88.75 84 SER A N 1
ATOM 673 C CA . SER A 1 84 ? 9.586 4.059 4.852 1 88.75 84 SER A CA 1
ATOM 674 C C . SER A 1 84 ? 9.297 3.52 6.25 1 88.75 84 SER A C 1
ATOM 676 O O . SER A 1 84 ? 10 2.633 6.738 1 88.75 84 SER A O 1
ATOM 678 N N . PHE A 1 85 ? 8.25 4.051 6.758 1 77.12 85 PHE A N 1
ATOM 679 C CA . PHE A 1 85 ? 7.887 3.635 8.109 1 77.12 85 PHE A CA 1
ATOM 680 C C . PHE A 1 85 ? 7.391 2.193 8.109 1 77.12 85 PHE A C 1
ATOM 682 O O . PHE A 1 85 ? 7.656 1.442 9.047 1 77.12 85 PHE A O 1
ATOM 689 N N . LEU A 1 86 ? 6.758 1.845 7.117 1 66.31 86 LEU A N 1
ATOM 690 C CA . LEU A 1 86 ? 6.246 0.481 7.039 1 66.31 86 LEU A CA 1
ATOM 691 C C . LEU A 1 86 ? 7.375 -0.509 6.773 1 66.31 86 LEU A C 1
ATOM 693 O O . LEU A 1 86 ? 7.258 -1.691 7.102 1 66.31 86 LEU A O 1
ATOM 697 N N . LEU A 1 87 ? 8.398 0.022 6.316 1 62 87 LEU A N 1
ATOM 698 C CA . LEU A 1 87 ? 9.57 -0.808 6.031 1 62 87 LEU A CA 1
ATOM 699 C C . LEU A 1 87 ? 10.375 -1.058 7.297 1 62 87 LEU A C 1
ATOM 701 O O . LEU A 1 87 ? 11.203 -1.972 7.344 1 62 87 LEU A O 1
ATOM 705 N N . LYS A 1 88 ? 10.195 -0.225 8.172 1 54.69 88 LYS A N 1
ATOM 706 C CA . LYS A 1 88 ? 11 -0.338 9.383 1 54.69 88 LYS A CA 1
ATOM 707 C C . LYS A 1 88 ? 10.438 -1.397 10.328 1 54.69 88 LYS A C 1
ATOM 709 O O . LYS A 1 88 ? 9.281 -1.795 10.203 1 54.69 88 LYS A O 1
ATOM 714 N N . MET B 1 1 ? -10.758 -14.266 -8.844 1 90.81 1 MET B N 1
ATOM 715 C CA . MET B 1 1 ? -10.914 -13.18 -7.883 1 90.81 1 MET B CA 1
ATOM 716 C C . MET B 1 1 ? -11.086 -11.844 -8.594 1 90.81 1 MET B C 1
ATOM 718 O O . MET B 1 1 ? -10.391 -11.562 -9.578 1 90.81 1 MET B O 1
ATOM 722 N N . LYS B 1 2 ? -12.016 -10.945 -8.172 1 94.44 2 LYS B N 1
ATOM 723 C CA . LYS B 1 2 ? -12.227 -9.625 -8.75 1 94.44 2 LYS B CA 1
ATOM 724 C C . LYS B 1 2 ? -11.375 -8.57 -8.047 1 94.44 2 LYS B C 1
ATOM 726 O O . LYS B 1 2 ? -11.148 -8.656 -6.836 1 94.44 2 LYS B O 1
ATOM 731 N N . VAL B 1 3 ? -10.898 -7.582 -8.891 1 95.81 3 VAL B N 1
ATOM 732 C CA . VAL B 1 3 ? -10.07 -6.504 -8.375 1 95.81 3 VAL B CA 1
ATOM 733 C C . VAL B 1 3 ? -10.773 -5.164 -8.57 1 95.81 3 VAL B C 1
ATOM 735 O O . VAL B 1 3 ? -11.094 -4.789 -9.703 1 95.81 3 VAL B O 1
ATOM 738 N N . ILE B 1 4 ? -11.039 -4.48 -7.477 1 95.06 4 ILE B N 1
ATOM 739 C CA . ILE B 1 4 ? -11.523 -3.107 -7.57 1 95.06 4 ILE B CA 1
ATOM 740 C C . ILE B 1 4 ? -10.344 -2.164 -7.789 1 95.06 4 ILE B C 1
ATOM 742 O O . ILE B 1 4 ? -9.453 -2.066 -6.941 1 95.06 4 ILE B O 1
ATOM 746 N N . LYS B 1 5 ? -10.391 -1.45 -8.93 1 94.5 5 LYS B N 1
ATOM 747 C CA . LYS B 1 5 ? -9.305 -0.542 -9.273 1 94.5 5 LYS B CA 1
ATOM 748 C C . LYS B 1 5 ? -9.43 0.781 -8.531 1 94.5 5 LYS B C 1
ATOM 750 O O . LYS B 1 5 ? -10.484 1.084 -7.965 1 94.5 5 LYS B O 1
ATOM 755 N N . ARG B 1 6 ? -8.352 1.557 -8.648 1 90.06 6 ARG B N 1
ATOM 756 C CA . ARG B 1 6 ? -8.305 2.857 -7.992 1 90.06 6 ARG B CA 1
ATOM 757 C C . ARG B 1 6 ? -9.328 3.812 -8.586 1 90.06 6 ARG B C 1
ATOM 759 O O . ARG B 1 6 ? -9.875 4.668 -7.887 1 90.06 6 ARG B O 1
ATOM 766 N N . ASN B 1 7 ? -9.625 3.574 -9.742 1 90.88 7 ASN B N 1
ATOM 767 C CA . ASN B 1 7 ? -10.578 4.449 -10.422 1 90.88 7 ASN B CA 1
ATOM 768 C C . ASN B 1 7 ? -12.016 3.953 -10.258 1 90.88 7 ASN B C 1
ATOM 770 O O . ASN B 1 7 ? -12.938 4.492 -10.875 1 90.88 7 ASN B O 1
ATOM 774 N N . GLY B 1 8 ? -12.133 2.947 -9.578 1 90.44 8 GLY B N 1
ATOM 775 C CA . GLY B 1 8 ? -13.461 2.469 -9.242 1 90.44 8 GLY B CA 1
ATOM 776 C C . GLY B 1 8 ? -13.938 1.344 -10.141 1 90.44 8 GLY B C 1
ATOM 777 O O . GLY B 1 8 ? -14.898 0.644 -9.812 1 90.44 8 GLY B O 1
ATOM 778 N N . ARG B 1 9 ? -13.281 1.117 -11.234 1 94.44 9 ARG B N 1
ATOM 779 C CA . ARG B 1 9 ? -13.648 0.009 -12.109 1 94.44 9 ARG B CA 1
ATOM 780 C C . ARG B 1 9 ? -13.203 -1.326 -11.516 1 94.44 9 ARG B C 1
ATOM 782 O O . ARG B 1 9 ? -12.375 -1.363 -10.602 1 94.44 9 ARG B O 1
ATOM 789 N N . THR B 1 10 ? -13.828 -2.379 -12.117 1 95.12 10 THR B N 1
ATOM 790 C CA . THR B 1 10 ? -13.484 -3.719 -11.656 1 95.12 10 THR B CA 1
ATOM 791 C C . THR B 1 10 ? -12.891 -4.547 -12.797 1 95.12 10 THR B C 1
ATOM 793 O O . THR B 1 10 ? -13.305 -4.406 -13.953 1 95.12 10 THR B O 1
ATOM 796 N N . GLU B 1 11 ? -11.922 -5.312 -12.508 1 96.75 11 GLU B N 1
ATOM 797 C CA . GLU B 1 11 ? -11.344 -6.258 -13.461 1 96.75 11 GLU B CA 1
ATOM 798 C C . GLU B 1 11 ? -10.984 -7.574 -12.781 1 96.75 11 GLU B C 1
ATOM 800 O O . GLU B 1 11 ? -11.039 -7.68 -11.555 1 96.75 11 GLU B O 1
ATOM 805 N N . GLU B 1 12 ? -10.695 -8.594 -13.562 1 96.31 12 GLU B N 1
ATOM 806 C CA . GLU B 1 12 ? -10.227 -9.859 -13.008 1 96.31 12 GLU B CA 1
ATOM 807 C C . GLU B 1 12 ? -8.75 -9.789 -12.633 1 96.31 12 GLU B C 1
ATOM 809 O O . GLU B 1 12 ? -7.953 -9.156 -13.336 1 96.31 12 GLU B O 1
ATOM 814 N N . PHE B 1 13 ? 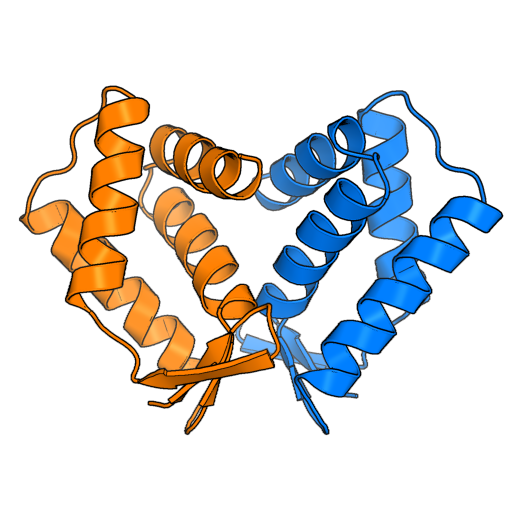-8.477 -10.414 -11.539 1 95.88 13 PHE B N 1
ATOM 815 C CA . PHE B 1 13 ? -7.062 -10.523 -11.195 1 95.88 13 PHE B CA 1
ATOM 816 C C . PHE B 1 13 ? -6.285 -11.219 -12.312 1 95.88 13 PHE B C 1
ATOM 818 O O . PHE B 1 13 ? -6.746 -12.219 -12.859 1 95.88 13 PHE B O 1
ATOM 825 N N . ASN B 1 14 ? -5.156 -10.664 -12.617 1 96.19 14 ASN B N 1
ATOM 826 C CA . ASN B 1 14 ? -4.285 -11.172 -13.672 1 96.19 14 ASN B CA 1
ATOM 827 C C . ASN B 1 14 ? -2.867 -11.414 -13.164 1 96.19 14 ASN B C 1
ATOM 829 O O . ASN B 1 14 ? -2.117 -10.469 -12.93 1 96.19 14 ASN B O 1
ATOM 833 N N . PHE B 1 15 ? -2.539 -12.648 -13.086 1 96.5 15 PHE B N 1
ATOM 834 C CA . PHE B 1 15 ? -1.246 -13.062 -12.555 1 96.5 15 PHE B CA 1
ATOM 835 C C . PHE B 1 15 ? -0.108 -12.508 -13.406 1 96.5 15 PHE B C 1
ATOM 837 O O . PHE B 1 15 ? 0.913 -12.062 -12.875 1 96.5 15 PHE B O 1
ATOM 844 N N . ASP B 1 16 ? -0.214 -12.562 -14.672 1 97.06 16 ASP B N 1
ATOM 845 C CA . ASP B 1 16 ? 0.831 -12.086 -15.578 1 97.06 16 ASP B CA 1
ATOM 846 C C . ASP B 1 16 ? 1.042 -10.578 -15.43 1 97.06 16 ASP B C 1
ATOM 848 O O . ASP B 1 16 ? 2.164 -10.094 -15.562 1 97.06 16 ASP B O 1
ATOM 852 N N . LYS B 1 17 ? -0.069 -9.867 -15.18 1 96.44 17 LYS B N 1
ATOM 853 C CA . LYS B 1 17 ? 0.054 -8.43 -14.93 1 96.44 17 LYS B CA 1
ATOM 854 C C . LYS B 1 17 ? 0.881 -8.164 -13.672 1 96.44 17 LYS B C 1
ATOM 856 O O . LYS B 1 17 ? 1.742 -7.281 -13.672 1 96.44 17 LYS B O 1
ATOM 861 N N . LEU B 1 18 ? 0.63 -8.883 -12.648 1 97.38 18 LEU B N 1
ATOM 862 C CA . LEU B 1 18 ? 1.39 -8.758 -11.414 1 97.38 18 LEU B CA 1
ATOM 863 C C . LEU B 1 18 ? 2.865 -9.055 -11.648 1 97.38 18 LEU B C 1
ATOM 865 O O . LEU B 1 18 ? 3.734 -8.273 -11.25 1 97.38 18 LEU B O 1
ATOM 869 N N . LYS B 1 19 ? 3.082 -10.141 -12.281 1 98.06 19 LYS B N 1
ATOM 870 C CA . LYS B 1 19 ? 4.449 -10.57 -12.547 1 98.06 19 LYS B CA 1
ATOM 871 C C . LYS B 1 19 ? 5.211 -9.531 -13.359 1 98.06 19 LYS B C 1
ATOM 873 O O . LYS B 1 19 ? 6.348 -9.188 -13.031 1 98.06 19 LYS B O 1
ATOM 878 N N . THR B 1 20 ? 4.598 -9.055 -14.375 1 97.5 20 THR B N 1
ATOM 879 C CA . THR B 1 20 ? 5.219 -8.078 -15.266 1 97.5 20 THR B CA 1
ATOM 880 C C . THR B 1 20 ? 5.523 -6.785 -14.516 1 97.5 20 THR B C 1
ATOM 882 O O . THR B 1 20 ? 6.566 -6.168 -14.727 1 97.5 20 THR B O 1
ATOM 885 N N . SER B 1 21 ? 4.586 -6.367 -13.695 1 96.88 21 SER B N 1
ATOM 886 C CA . SER B 1 21 ? 4.789 -5.141 -12.93 1 96.88 21 SER B CA 1
ATOM 887 C C . SER B 1 21 ? 5.984 -5.266 -11.992 1 96.88 21 SER B C 1
ATOM 889 O O . SER B 1 21 ? 6.797 -4.344 -11.891 1 96.88 21 SER B O 1
ATOM 891 N N . ILE B 1 22 ? 6.109 -6.387 -11.32 1 97.75 22 ILE B N 1
ATOM 892 C CA . ILE B 1 22 ? 7.227 -6.617 -10.406 1 97.75 22 ILE B CA 1
ATOM 893 C C . ILE B 1 22 ? 8.531 -6.691 -11.203 1 97.75 22 ILE B C 1
ATOM 895 O O . ILE B 1 22 ? 9.547 -6.117 -10.797 1 97.75 22 ILE B O 1
ATOM 899 N N . TYR B 1 23 ? 8.453 -7.375 -12.297 1 98.19 23 TYR B N 1
ATOM 900 C CA . TYR B 1 23 ? 9.641 -7.492 -13.141 1 98.19 23 TYR B CA 1
ATOM 901 C C . TYR B 1 23 ? 10.117 -6.121 -13.609 1 98.19 23 TYR B C 1
ATOM 903 O O . TYR B 1 23 ? 11.312 -5.828 -13.594 1 98.19 23 TYR B O 1
ATOM 911 N N . SER B 1 24 ? 9.227 -5.324 -14.047 1 97.5 24 SER B N 1
ATOM 912 C CA . SER B 1 24 ? 9.562 -3.975 -14.492 1 97.5 24 SER B CA 1
ATOM 913 C C . SER B 1 24 ? 10.242 -3.184 -13.375 1 97.5 24 SER B C 1
ATOM 915 O O . SER B 1 24 ? 11.227 -2.488 -13.609 1 97.5 24 SER B O 1
ATOM 917 N N . ALA B 1 25 ? 9.711 -3.271 -12.211 1 97.25 25 ALA B N 1
ATOM 918 C CA . ALA B 1 25 ? 10.312 -2.604 -11.055 1 97.25 25 ALA B CA 1
ATOM 919 C C . ALA B 1 25 ? 11.719 -3.117 -10.797 1 97.25 25 ALA B C 1
ATOM 921 O O . ALA B 1 25 ? 12.609 -2.35 -10.422 1 97.25 25 ALA B O 1
ATOM 922 N N . SER B 1 26 ? 11.906 -4.402 -10.961 1 98.19 26 SER B N 1
ATOM 923 C CA . SER B 1 26 ? 13.219 -5.004 -10.734 1 98.19 26 SER B CA 1
ATOM 924 C C . SER B 1 26 ? 14.242 -4.477 -11.734 1 98.19 26 SER B C 1
ATOM 926 O O . SER B 1 26 ? 15.406 -4.266 -11.391 1 98.19 26 SER B O 1
ATOM 928 N N . LEU B 1 27 ? 13.766 -4.281 -12.992 1 97.62 27 LEU B N 1
ATOM 929 C CA . LEU B 1 27 ? 14.641 -3.725 -14.016 1 97.62 27 LEU B CA 1
ATOM 930 C C . LEU B 1 27 ? 15.055 -2.297 -13.664 1 97.62 27 LEU B C 1
ATOM 932 O O . LEU B 1 27 ? 16.219 -1.936 -13.789 1 97.62 27 LEU B O 1
ATOM 936 N N . GLU B 1 28 ? 14.148 -1.576 -13.258 1 96.12 28 GLU B N 1
ATOM 937 C CA . GLU B 1 28 ? 14.406 -0.187 -12.898 1 96.12 28 GLU B CA 1
ATOM 938 C C . GLU B 1 28 ? 15.352 -0.096 -11.703 1 96.12 28 GLU B C 1
ATOM 940 O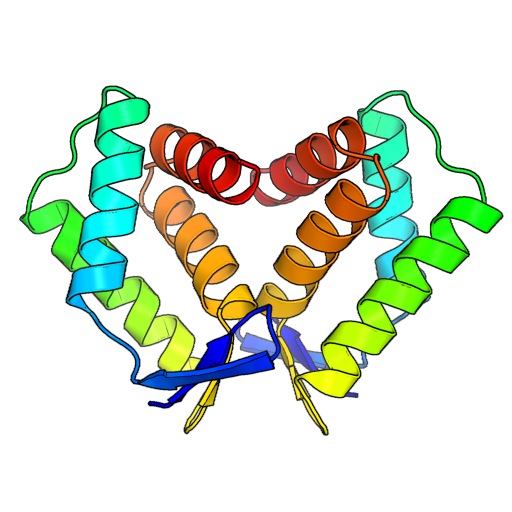 O . GLU B 1 28 ? 16.172 0.823 -11.617 1 96.12 28 GLU B O 1
ATOM 945 N N . ALA B 1 29 ? 15.211 -0.989 -10.805 1 96.62 29 ALA B N 1
ATOM 946 C CA . ALA B 1 29 ? 16.062 -1.039 -9.617 1 96.62 29 ALA B CA 1
ATOM 947 C C . ALA B 1 29 ? 17.453 -1.586 -9.961 1 96.62 29 ALA B C 1
ATOM 949 O O . ALA B 1 29 ? 18.344 -1.604 -9.109 1 96.62 29 ALA B O 1
ATOM 950 N N . GLU B 1 30 ? 17.578 -2.072 -11.203 1 97.56 30 GLU B N 1
ATOM 951 C CA . GLU B 1 30 ? 18.828 -2.658 -11.688 1 97.56 30 GLU B CA 1
ATOM 952 C C . GLU B 1 30 ? 19.156 -3.947 -10.938 1 97.56 30 GLU B C 1
ATOM 954 O O . GLU B 1 30 ? 20.328 -4.234 -10.672 1 97.56 30 GLU B O 1
ATOM 959 N N . ILE B 1 31 ? 18.188 -4.598 -10.477 1 96.94 31 ILE B N 1
ATOM 960 C CA . ILE B 1 31 ? 18.266 -5.926 -9.875 1 96.94 31 ILE B CA 1
ATOM 961 C C . ILE B 1 31 ? 17.25 -6.855 -10.539 1 96.94 31 ILE B C 1
ATOM 963 O O . ILE B 1 31 ? 16.266 -7.262 -9.922 1 96.94 31 ILE B O 1
ATOM 967 N N . PRO B 1 32 ? 17.609 -7.258 -11.711 1 97.81 32 PRO B N 1
ATOM 968 C CA . PRO B 1 32 ? 16.641 -8.094 -12.438 1 97.81 32 PRO B CA 1
ATOM 969 C C . PRO B 1 32 ? 16.344 -9.406 -11.727 1 97.81 32 PRO B C 1
ATOM 971 O O . PRO B 1 32 ? 17.25 -10.219 -11.516 1 97.81 32 PRO B O 1
ATOM 974 N N . MET B 1 33 ? 15.141 -9.555 -11.438 1 98.25 33 MET B N 1
ATOM 975 C CA . MET B 1 33 ? 14.695 -10.773 -10.758 1 98.25 33 MET B CA 1
ATOM 976 C C . MET B 1 33 ? 14.578 -11.93 -11.742 1 98.25 33 MET B C 1
ATOM 978 O O . MET B 1 33 ? 14.164 -11.742 -12.883 1 98.25 33 MET B O 1
ATOM 982 N N . THR B 1 34 ? 14.844 -13.109 -11.234 1 98.31 34 THR B N 1
ATOM 983 C CA . THR B 1 34 ? 14.711 -14.297 -12.062 1 98.31 34 THR B CA 1
ATOM 984 C C . THR B 1 34 ? 13.25 -14.75 -12.133 1 98.31 34 THR B C 1
ATOM 986 O O . THR B 1 34 ? 12.422 -14.305 -11.344 1 98.31 34 THR B O 1
ATOM 989 N N . GLU B 1 35 ? 13.039 -15.641 -13.102 1 98 35 GLU B N 1
ATOM 990 C CA . GLU B 1 35 ? 11.703 -16.219 -13.195 1 98 35 GLU B CA 1
ATOM 991 C C . GLU B 1 35 ? 11.312 -16.938 -11.906 1 98 35 GLU B C 1
ATOM 993 O O . GLU B 1 35 ? 10.156 -16.875 -11.484 1 98 35 GLU B O 1
ATOM 998 N N . SER B 1 36 ? 12.242 -17.625 -11.344 1 98.06 36 SER B N 1
ATOM 999 C CA . SER B 1 36 ? 11.984 -18.312 -10.086 1 98.06 36 SER B CA 1
ATOM 1000 C C . SER B 1 36 ? 11.648 -17.344 -8.969 1 98.06 36 SER B C 1
ATOM 1002 O O . SER B 1 36 ? 10.727 -17.578 -8.188 1 98.06 36 SER B O 1
ATOM 1004 N N . ASP B 1 37 ? 12.414 -16.234 -8.859 1 98.06 37 ASP B N 1
ATOM 1005 C CA . ASP B 1 37 ? 12.141 -15.188 -7.879 1 98.06 37 ASP B CA 1
ATOM 1006 C C . ASP B 1 37 ? 10.727 -14.633 -8.055 1 98.06 37 ASP B C 1
ATOM 1008 O O . ASP B 1 37 ? 9.984 -14.484 -7.078 1 98.06 37 ASP B O 1
ATOM 1012 N N . LEU B 1 38 ? 10.43 -14.344 -9.266 1 98.56 38 LEU B N 1
ATOM 1013 C CA . LEU B 1 38 ? 9.133 -13.766 -9.594 1 98.56 38 LEU B CA 1
ATOM 1014 C C . LEU B 1 38 ? 8.008 -14.727 -9.227 1 98.56 38 LEU B C 1
ATOM 1016 O O . LEU B 1 38 ? 6.984 -14.305 -8.68 1 98.56 38 LEU B O 1
ATOM 1020 N N . LYS B 1 39 ? 8.18 -15.961 -9.539 1 97.88 39 LYS B N 1
ATOM 1021 C CA . LYS B 1 39 ? 7.18 -16.969 -9.203 1 97.88 39 LYS B CA 1
ATOM 1022 C C . LYS B 1 39 ? 6.953 -17.031 -7.699 1 97.88 39 LYS B C 1
ATOM 1024 O O . LYS B 1 39 ? 5.809 -17.078 -7.238 1 97.88 39 LYS B O 1
ATOM 1029 N N . ILE B 1 40 ? 7.988 -17.047 -6.938 1 97.88 40 ILE B N 1
ATOM 1030 C CA . ILE B 1 40 ? 7.91 -17.141 -5.484 1 97.88 40 ILE B CA 1
ATOM 1031 C C . ILE B 1 40 ? 7.168 -15.922 -4.93 1 97.88 40 ILE B C 1
ATOM 1033 O O . ILE B 1 40 ? 6.223 -16.062 -4.152 1 97.88 40 ILE B O 1
ATOM 1037 N N . VAL B 1 41 ? 7.613 -14.75 -5.344 1 98.31 41 VAL B N 1
ATOM 1038 C CA . VAL B 1 41 ? 7.027 -13.508 -4.832 1 98.31 41 VAL B CA 1
ATOM 1039 C C . VAL B 1 41 ? 5.559 -13.43 -5.234 1 98.31 41 VAL B C 1
ATOM 1041 O O . VAL B 1 41 ? 4.695 -13.141 -4.398 1 98.31 41 VAL B O 1
ATOM 1044 N N . CYS B 1 42 ? 5.254 -13.711 -6.492 1 98.44 42 CYS B N 1
ATOM 1045 C CA . CYS B 1 42 ? 3.879 -13.633 -6.973 1 98.44 42 CYS B CA 1
ATOM 1046 C C . CYS B 1 42 ? 2.99 -14.633 -6.242 1 98.44 42 CYS B C 1
ATOM 1048 O O . CYS B 1 42 ? 1.856 -14.312 -5.883 1 98.44 42 CYS B O 1
ATOM 1050 N N . ASN B 1 43 ? 3.49 -15.82 -6.047 1 98.19 43 ASN B N 1
ATOM 1051 C CA . ASN B 1 43 ? 2.727 -16.828 -5.316 1 98.19 43 ASN B CA 1
ATOM 1052 C C . ASN B 1 43 ? 2.473 -16.406 -3.873 1 98.19 43 ASN B C 1
ATOM 1054 O O . ASN B 1 43 ? 1.391 -16.641 -3.332 1 98.19 43 ASN B O 1
ATOM 1058 N N . ASN B 1 44 ? 3.477 -15.875 -3.273 1 98.12 44 ASN B N 1
ATOM 1059 C CA . ASN B 1 44 ? 3.312 -15.391 -1.908 1 98.12 44 ASN B CA 1
ATOM 1060 C C . ASN B 1 44 ? 2.283 -14.266 -1.83 1 98.12 44 ASN B C 1
ATOM 1062 O O . ASN B 1 44 ? 1.48 -14.219 -0.897 1 98.12 44 ASN B O 1
ATOM 1066 N N . VAL B 1 45 ? 2.336 -13.367 -2.785 1 97.81 45 VAL B N 1
ATOM 1067 C CA . VAL B 1 45 ? 1.359 -12.281 -2.842 1 97.81 45 VAL B CA 1
ATOM 1068 C C . VAL B 1 45 ? -0.051 -12.859 -2.928 1 97.81 45 VAL B C 1
ATOM 1070 O O . VAL B 1 45 ? -0.94 -12.461 -2.172 1 97.81 45 VAL B O 1
ATOM 1073 N N . LEU B 1 46 ? -0.218 -13.805 -3.809 1 96.62 46 LEU B N 1
ATOM 1074 C CA . LEU B 1 46 ? -1.528 -14.422 -3.998 1 96.62 46 LEU B CA 1
ATOM 1075 C C . LEU B 1 46 ? -1.992 -15.117 -2.723 1 96.62 46 LEU B C 1
ATOM 1077 O O . LEU B 1 46 ? -3.162 -15.016 -2.346 1 96.62 46 LEU B O 1
ATOM 1081 N N . LYS B 1 47 ? -1.125 -15.789 -2.094 1 96.12 47 LYS B N 1
ATOM 1082 C CA . LYS B 1 47 ? -1.457 -16.484 -0.854 1 96.12 47 LYS B CA 1
ATOM 1083 C C . LYS B 1 47 ? -1.939 -15.508 0.215 1 96.12 47 LYS B C 1
ATOM 1085 O O . LYS B 1 47 ? -2.936 -15.766 0.895 1 96.12 47 LYS B O 1
ATOM 1090 N N . ILE B 1 48 ? -1.266 -14.445 0.407 1 96.5 48 ILE B N 1
ATOM 1091 C CA . ILE B 1 48 ? -1.63 -13.438 1.402 1 96.5 48 ILE B CA 1
ATOM 1092 C C . ILE B 1 48 ? -2.99 -12.836 1.057 1 96.5 48 ILE B C 1
ATOM 1094 O O . ILE B 1 48 ? -3.863 -12.727 1.92 1 96.5 48 ILE B O 1
ATOM 1098 N N . ILE B 1 49 ? -3.191 -12.484 -0.232 1 96.12 49 ILE B N 1
ATOM 1099 C CA . ILE B 1 49 ? -4.445 -11.875 -0.667 1 96.12 49 ILE B CA 1
ATOM 1100 C C . ILE B 1 49 ? -5.602 -12.844 -0.41 1 96.12 49 ILE B C 1
ATOM 1102 O O . ILE B 1 49 ? -6.664 -12.438 0.064 1 96.12 49 ILE B O 1
ATOM 1106 N N . GLU B 1 50 ? -5.387 -14.102 -0.683 1 94.25 50 GLU B N 1
ATOM 1107 C CA . GLU B 1 50 ? -6.43 -15.109 -0.516 1 94.25 50 GLU B CA 1
ATOM 1108 C C . GLU B 1 50 ? -6.742 -15.336 0.96 1 94.25 50 GLU B C 1
ATOM 1110 O O . GLU B 1 50 ? -7.863 -15.711 1.312 1 94.25 50 GLU B O 1
ATOM 1115 N N . THR B 1 51 ? -5.738 -15.141 1.767 1 93.75 51 THR B N 1
ATOM 1116 C CA . THR B 1 51 ? -5.938 -15.281 3.205 1 93.75 51 THR B CA 1
ATOM 1117 C C . THR B 1 51 ? -6.777 -14.125 3.75 1 93.75 51 THR B C 1
ATOM 1119 O O . THR B 1 51 ? -7.605 -14.32 4.641 1 93.75 51 THR B O 1
ATOM 1122 N N . ILE B 1 52 ? -6.586 -12.961 3.146 1 90.5 52 ILE B N 1
ATOM 1123 C CA . ILE B 1 52 ? -7.25 -11.742 3.607 1 90.5 52 ILE B CA 1
ATOM 1124 C C . ILE B 1 52 ? -8.656 -11.664 3.018 1 90.5 52 ILE B C 1
ATOM 1126 O O . ILE B 1 52 ? -9.594 -11.234 3.689 1 90.5 52 ILE B O 1
ATOM 1130 N N . ARG B 1 53 ? -8.664 -12.141 1.813 1 87.5 53 ARG B N 1
ATOM 1131 C CA . ARG B 1 53 ? -9.906 -11.977 1.064 1 87.5 53 ARG B CA 1
ATOM 1132 C C . ARG B 1 53 ? -10.352 -13.297 0.448 1 87.5 53 ARG B C 1
ATOM 1134 O O . ARG B 1 53 ? -9.523 -14.141 0.098 1 87.5 53 ARG B O 1
ATOM 1141 N N . LYS B 1 54 ? -11.758 -13.336 0.331 1 78.38 54 LYS B N 1
ATOM 1142 C CA . LYS B 1 54 ? -12.273 -14.523 -0.341 1 78.38 54 LYS B CA 1
ATOM 1143 C C . LYS B 1 54 ? -12.672 -14.219 -1.781 1 78.38 54 LYS B C 1
ATOM 1145 O O . LYS B 1 54 ? -12.281 -14.93 -2.707 1 78.38 54 LYS B O 1
ATOM 1150 N N . ASP B 1 55 ? -13.281 -13.094 -2.014 1 85.19 55 ASP B N 1
ATOM 1151 C CA . ASP B 1 55 ? -13.922 -12.938 -3.314 1 85.19 55 ASP B CA 1
ATOM 1152 C C . ASP B 1 55 ? -13.406 -11.695 -4.039 1 85.19 55 ASP B C 1
ATOM 1154 O O . ASP B 1 55 ? -13.391 -11.656 -5.27 1 85.19 55 ASP B O 1
ATOM 1158 N N . ASN B 1 56 ? -13.141 -10.672 -3.359 1 91.69 56 ASN B N 1
ATOM 1159 C CA . ASN B 1 56 ? -12.695 -9.461 -4.039 1 91.69 56 ASN B CA 1
ATOM 1160 C C . ASN B 1 56 ? -11.562 -8.773 -3.277 1 91.69 56 ASN B C 1
ATOM 1162 O O . ASN B 1 56 ? -11.484 -8.875 -2.053 1 91.69 56 ASN B O 1
ATOM 1166 N N . THR B 1 57 ? -10.672 -8.219 -4.082 1 95.19 57 THR B N 1
ATOM 1167 C CA . THR B 1 57 ? -9.594 -7.402 -3.549 1 95.19 57 THR B CA 1
ATOM 1168 C C . THR B 1 57 ? -9.547 -6.047 -4.246 1 95.19 57 THR B C 1
ATOM 1170 O O . THR B 1 57 ? -10.477 -5.684 -4.969 1 95.19 57 THR B O 1
ATOM 1173 N N . SER B 1 58 ? -8.656 -5.215 -3.832 1 95.44 58 SER B N 1
ATOM 1174 C CA . SER B 1 58 ? -8.461 -3.926 -4.488 1 95.44 58 SER B CA 1
ATOM 1175 C C . SER B 1 58 ? -7.031 -3.768 -4.988 1 95.44 58 SER B C 1
ATOM 1177 O O . SER B 1 58 ? -6.129 -4.465 -4.523 1 95.44 58 SER B O 1
ATOM 1179 N N . SER B 1 59 ? -6.883 -2.891 -5.938 1 95.19 59 SER B N 1
ATOM 1180 C CA . SER B 1 59 ? -5.531 -2.59 -6.398 1 95.19 59 SER B CA 1
ATOM 1181 C C . SER B 1 59 ? -4.68 -2.014 -5.273 1 95.19 59 SER B C 1
ATOM 1183 O O . SER B 1 59 ? -3.467 -2.229 -5.234 1 95.19 59 SER B O 1
ATOM 1185 N N . TYR B 1 60 ? -5.336 -1.384 -4.355 1 94.88 60 TYR B N 1
ATOM 1186 C CA . TYR B 1 60 ? -4.629 -0.879 -3.184 1 94.88 60 TYR B CA 1
ATOM 1187 C C . TYR B 1 60 ? -4.055 -2.023 -2.359 1 94.88 60 TYR B C 1
ATOM 1189 O O . TYR B 1 60 ? -2.877 -2.002 -1.991 1 94.88 60 TYR B O 1
ATOM 1197 N N . GLU B 1 61 ? -4.84 -2.945 -2.104 1 95.12 61 GLU B N 1
ATOM 1198 C CA . GLU B 1 61 ? -4.418 -4.086 -1.295 1 95.12 61 GLU B CA 1
ATOM 1199 C C . GLU B 1 61 ? -3.32 -4.883 -1.996 1 95.12 61 GLU B C 1
ATOM 1201 O O . GLU B 1 61 ? -2.334 -5.273 -1.37 1 95.12 61 GLU B O 1
ATOM 1206 N N . ILE B 1 62 ? -3.445 -5.051 -3.256 1 95.88 62 ILE B N 1
ATOM 1207 C CA . ILE B 1 62 ? -2.443 -5.781 -4.023 1 95.88 62 ILE B CA 1
ATOM 1208 C C . ILE B 1 62 ? -1.105 -5.047 -3.955 1 95.88 62 ILE B C 1
ATOM 1210 O O . ILE B 1 62 ? -0.06 -5.668 -3.748 1 95.88 62 ILE B O 1
ATOM 1214 N N . PHE B 1 63 ? -1.147 -3.775 -4.113 1 95.81 63 PHE B N 1
ATOM 1215 C CA . PHE B 1 63 ? 0.058 -2.955 -4.098 1 95.81 63 PHE B CA 1
ATOM 1216 C C . PHE B 1 63 ? 0.806 -3.111 -2.781 1 95.81 63 PHE B C 1
ATOM 1218 O O . PHE B 1 63 ? 1.995 -3.436 -2.771 1 95.81 63 PHE B O 1
ATOM 1225 N N . SER B 1 64 ? 0.129 -2.994 -1.722 1 95.44 64 SER B N 1
ATOM 1226 C CA . SER B 1 64 ? 0.734 -3.021 -0.394 1 95.44 64 SER B CA 1
ATOM 1227 C C . SER B 1 64 ? 1.234 -4.418 -0.042 1 95.44 64 SER B C 1
ATOM 1229 O O . SER B 1 64 ? 2.318 -4.57 0.525 1 95.44 64 SER B O 1
ATOM 1231 N N . VAL B 1 65 ? 0.5 -5.391 -0.395 1 95.81 65 VAL B N 1
ATOM 1232 C CA . VAL B 1 65 ? 0.929 -6.766 -0.159 1 95.81 65 VAL B CA 1
ATOM 1233 C C . VAL B 1 65 ? 2.189 -7.059 -0.967 1 95.81 65 VAL B C 1
ATOM 1235 O O . VAL B 1 65 ? 3.107 -7.723 -0.478 1 95.81 65 VAL B O 1
ATOM 1238 N N . THR B 1 66 ? 2.205 -6.539 -2.195 1 97.12 66 THR B N 1
ATOM 1239 C CA . THR B 1 66 ? 3.365 -6.758 -3.055 1 97.12 66 THR B CA 1
ATOM 1240 C C . THR B 1 66 ? 4.609 -6.117 -2.449 1 97.12 66 THR B C 1
ATOM 1242 O O . THR B 1 66 ? 5.656 -6.758 -2.344 1 97.12 66 THR B O 1
ATOM 1245 N N . ILE B 1 67 ? 4.469 -4.961 -2.025 1 95.62 67 ILE B N 1
ATOM 1246 C CA . ILE B 1 67 ? 5.586 -4.254 -1.407 1 95.62 67 ILE B CA 1
ATOM 1247 C C . ILE B 1 67 ? 6.082 -5.035 -0.192 1 95.62 67 ILE B C 1
ATOM 1249 O O . ILE B 1 67 ? 7.277 -5.32 -0.073 1 95.62 67 ILE B O 1
ATOM 1253 N N . ASN B 1 68 ? 5.199 -5.418 0.625 1 95 68 ASN B N 1
ATOM 1254 C CA . ASN B 1 68 ? 5.539 -6.168 1.83 1 95 68 ASN B CA 1
ATOM 1255 C C . ASN B 1 68 ? 6.242 -7.48 1.496 1 95 68 ASN B C 1
ATOM 1257 O O . ASN B 1 68 ? 7.219 -7.848 2.15 1 95 68 ASN B O 1
ATOM 1261 N N . THR B 1 69 ? 5.695 -8.148 0.53 1 96.81 69 THR B N 1
ATOM 1262 C CA . THR B 1 69 ? 6.246 -9.445 0.143 1 96.81 69 THR B CA 1
ATOM 1263 C C . THR B 1 69 ? 7.66 -9.297 -0.402 1 96.81 69 THR B C 1
ATOM 1265 O O . THR B 1 69 ? 8.531 -10.117 -0.118 1 96.81 69 THR B O 1
ATOM 1268 N N . LEU B 1 70 ? 7.91 -8.273 -1.183 1 96.94 70 LEU B N 1
ATOM 1269 C CA . LEU B 1 70 ? 9.25 -7.996 -1.7 1 96.94 70 LEU B CA 1
ATOM 1270 C C . LEU B 1 70 ? 10.234 -7.758 -0.561 1 96.94 70 LEU B C 1
ATOM 1272 O O . LEU B 1 70 ? 11.336 -8.305 -0.566 1 96.94 70 LEU B O 1
ATOM 1276 N N . ILE B 1 71 ? 9.805 -7.059 0.366 1 95 71 ILE B N 1
ATOM 1277 C CA . ILE B 1 71 ? 10.656 -6.754 1.513 1 95 71 ILE B CA 1
ATOM 1278 C C . ILE B 1 71 ? 10.953 -8.031 2.293 1 95 71 ILE B C 1
ATOM 1280 O O . ILE B 1 71 ? 12.109 -8.312 2.615 1 95 71 ILE B O 1
ATOM 1284 N N . GLU B 1 72 ? 9.969 -8.82 2.529 1 94.56 72 GLU B N 1
ATOM 1285 C CA . GLU B 1 72 ? 10.102 -10.047 3.309 1 94.56 72 GLU B CA 1
ATOM 1286 C C . GLU B 1 72 ? 11 -11.055 2.598 1 94.56 72 GLU B C 1
ATOM 1288 O O . GLU B 1 72 ? 11.578 -11.938 3.234 1 94.56 72 GLU B O 1
ATOM 1293 N N . ASN B 1 73 ? 11.078 -10.898 1.304 1 95.94 73 ASN B N 1
ATOM 1294 C CA . ASN B 1 73 ? 11.906 -11.805 0.524 1 95.94 73 ASN B CA 1
ATOM 1295 C C . ASN B 1 73 ? 13.258 -11.172 0.178 1 95.94 73 ASN B C 1
ATOM 1297 O O . ASN B 1 73 ? 13.93 -11.609 -0.756 1 95.94 73 ASN B O 1
ATOM 1301 N N . ASN B 1 74 ? 13.617 -10.047 0.844 1 95.19 74 ASN B N 1
ATOM 1302 C CA . ASN B 1 74 ? 14.922 -9.398 0.762 1 95.19 74 ASN B CA 1
ATOM 1303 C C . ASN B 1 74 ? 15.109 -8.695 -0.579 1 95.19 74 ASN B C 1
ATOM 1305 O O . ASN B 1 74 ? 16.219 -8.656 -1.112 1 95.19 74 ASN B O 1
ATOM 1309 N N . PHE B 1 75 ? 13.992 -8.281 -1.154 1 96.75 75 PHE B N 1
ATOM 1310 C CA . PHE B 1 75 ? 14.031 -7.477 -2.371 1 96.75 75 PHE B CA 1
ATOM 1311 C C . PHE B 1 75 ? 13.641 -6.035 -2.08 1 96.75 75 PHE B C 1
ATOM 1313 O O . PHE B 1 75 ? 12.797 -5.465 -2.777 1 96.75 75 PHE B O 1
ATOM 1320 N N . SER B 1 76 ? 14.305 -5.457 -1.085 1 94.69 76 SER B N 1
ATOM 1321 C CA . SER B 1 76 ? 13.938 -4.121 -0.629 1 94.69 76 SER B CA 1
ATOM 1322 C C . SER B 1 76 ? 14.164 -3.08 -1.72 1 94.69 76 SER B C 1
ATOM 1324 O O . SER B 1 76 ? 13.383 -2.137 -1.859 1 94.69 76 SER B O 1
ATOM 1326 N N . LYS B 1 77 ? 15.242 -3.191 -2.447 1 95.94 77 LYS B N 1
ATOM 1327 C CA . LYS B 1 77 ? 15.5 -2.248 -3.531 1 95.94 77 LYS B CA 1
ATOM 1328 C C . LYS B 1 77 ? 14.398 -2.303 -4.582 1 95.94 77 LYS B C 1
ATOM 1330 O O . LYS B 1 77 ? 14.008 -1.272 -5.137 1 95.94 77 LYS B O 1
ATOM 1335 N N . VAL B 1 78 ? 13.898 -3.506 -4.82 1 97.19 78 VAL B N 1
ATOM 1336 C CA . VAL B 1 78 ? 12.812 -3.672 -5.785 1 97.19 78 VAL B CA 1
ATOM 1337 C C . VAL B 1 78 ? 11.523 -3.092 -5.211 1 97.19 78 VAL B C 1
ATOM 1339 O O . VAL B 1 78 ? 10.734 -2.482 -5.941 1 97.19 78 VAL B O 1
ATOM 1342 N N . SER B 1 79 ? 11.32 -3.297 -3.951 1 95.94 79 SER B N 1
ATOM 1343 C CA . SER B 1 79 ? 10.117 -2.742 -3.336 1 95.94 79 SER B CA 1
ATOM 1344 C C . SER B 1 79 ? 10.102 -1.221 -3.424 1 95.94 79 SER B C 1
ATOM 1346 O O . SER B 1 79 ? 9.055 -0.618 -3.668 1 95.94 79 SER B O 1
ATOM 1348 N N . ASN B 1 80 ? 11.266 -0.619 -3.236 1 93.44 80 ASN B N 1
ATOM 1349 C CA . ASN B 1 80 ? 11.375 0.828 -3.387 1 93.44 80 ASN B CA 1
ATOM 1350 C C . ASN B 1 80 ? 11.031 1.272 -4.809 1 93.44 80 ASN B C 1
ATOM 1352 O O . ASN B 1 80 ? 10.336 2.271 -5 1 93.44 80 ASN B O 1
ATOM 1356 N N . SER B 1 81 ? 11.578 0.585 -5.711 1 95.31 81 SER B N 1
ATOM 1357 C CA . SER B 1 81 ? 11.297 0.884 -7.113 1 95.31 81 SER B CA 1
ATOM 1358 C C . SER B 1 81 ? 9.82 0.694 -7.43 1 95.31 81 SER B C 1
ATOM 1360 O O . SER B 1 81 ? 9.227 1.495 -8.156 1 95.31 81 SER B O 1
ATOM 1362 N N . TYR B 1 82 ? 9.203 -0.32 -6.902 1 96.06 82 TYR B N 1
ATOM 1363 C CA . TYR B 1 82 ? 7.789 -0.617 -7.109 1 96.06 82 TYR B CA 1
ATOM 1364 C C . TYR B 1 82 ? 6.91 0.506 -6.566 1 96.06 82 TYR B C 1
ATOM 1366 O O . TYR B 1 82 ? 5.949 0.919 -7.219 1 96.06 82 TYR B O 1
ATOM 1374 N N . PHE B 1 83 ? 7.258 0.943 -5.395 1 92 83 PHE B N 1
ATOM 1375 C CA . PHE B 1 83 ? 6.574 2.076 -4.781 1 92 83 PHE B CA 1
ATOM 1376 C C . PHE B 1 83 ? 6.664 3.311 -5.672 1 92 83 PHE B C 1
ATOM 1378 O O . PHE B 1 83 ? 5.676 4.023 -5.859 1 92 83 PHE B O 1
ATOM 1385 N N . SER B 1 84 ? 7.773 3.504 -6.258 1 88.94 84 SER B N 1
ATOM 1386 C CA . SER B 1 84 ? 8.016 4.695 -7.062 1 88.94 84 SER B CA 1
ATOM 1387 C C . SER B 1 84 ? 7.137 4.707 -8.312 1 88.94 84 SER B C 1
ATOM 1389 O O . SER B 1 84 ? 6.801 5.773 -8.828 1 88.94 84 SER B O 1
ATOM 1391 N N . PHE B 1 85 ? 6.789 3.52 -8.68 1 77.56 85 PHE B N 1
ATOM 1392 C CA . PHE B 1 85 ? 5.934 3.414 -9.859 1 77.56 85 PHE B CA 1
ATOM 1393 C C . PHE B 1 85 ? 4.562 4.023 -9.586 1 77.56 85 PHE B C 1
ATOM 1395 O O . PHE B 1 85 ? 3.947 4.602 -10.484 1 77.56 85 PHE B O 1
ATOM 1402 N N . LEU B 1 86 ? 4.141 3.922 -8.406 1 68.31 86 LEU B N 1
ATOM 1403 C CA . LEU B 1 86 ? 2.85 4.504 -8.047 1 68.31 86 LEU B CA 1
ATOM 1404 C C . LEU B 1 86 ? 2.943 6.023 -7.961 1 68.31 86 LEU B C 1
ATOM 1406 O O . LEU B 1 86 ? 1.937 6.719 -8.109 1 68.31 86 LEU B O 1
ATOM 1410 N N . LEU B 1 87 ? 4.086 6.398 -7.773 1 61.34 87 LEU B N 1
ATOM 1411 C CA . LEU B 1 87 ? 4.316 7.836 -7.676 1 61.34 87 LEU B CA 1
ATOM 1412 C C . LEU B 1 87 ? 4.355 8.477 -9.055 1 61.34 87 LEU B C 1
ATOM 1414 O O . LEU B 1 87 ? 4.238 9.695 -9.188 1 61.34 87 LEU B O 1
ATOM 1418 N N . LYS B 1 88 ? 4.621 7.621 -9.891 1 55.56 88 LYS B N 1
ATOM 1419 C CA . LYS B 1 88 ? 4.766 8.164 -11.242 1 55.56 88 LYS B CA 1
ATOM 1420 C C . LYS B 1 88 ? 3.404 8.367 -11.906 1 55.56 88 LYS B C 1
ATOM 1422 O O . LYS B 1 88 ? 3.182 9.359 -12.594 1 55.56 88 LYS B O 1
#